Protein 4ZMK (pdb70)

Solvent-accessible surface area: 4893 Å² total; per-residue (Å²): 114,76,134,6,50,174,54,5,43,7,97,53,1,52,71,43,158,33,61,125,119,81,6,102,42,50,19,57,49,0,88,95,88,17,83,40,53,99,86,81,51,137,116,88,134,24,68,42,52,4,136,50,10,57,124,21,9,48,130,17,60,145,44,17,57,135,34,69,88,136,177

Foldseek 3Di:
DDPLCVVLVQPCLLPPVQDPVNSVVSLVSLVVVLVVLVVPDDDPVSPVVSVVSVVVSVVSVVSSVVSVVVD

GO terms:
  GO:0110092 nucleus leading edge (C, IDA)
  GO:0140445 chromosome, telomeric repeat region (C, IDA)
  GO:0034399 nuclear periphery (C, IDA)
  GO:0035974 meiotic spindle pole body (C, IDA)
  GO:0000785 chromatin (C, IDA)
  GO:0003691 double-stranded telomeric DNA binding (F, IDA)
  GO:0042162 telomeric repeat DNA binding (F, IDA)
  GO:0070187 shelterin complex (C, IDA)
  GO:0060090 molecular adaptor activity (F, EXP)
  GO:0005634 nucleus (C, EXP)
  GO:0000723 telomere maintenance (P, IGI)
  GO:0005634 nucleus (C, HDA)
  GO:0044820 mitotic telomere tethering at nuclear periphery (P, IMP)
  GO:0016233 telomere capping (P, IMP)
  GO:0031848 protection from non-homologous end joining at telomere (P, IMP)
  GO:0032121 meiotic attachment of telomeric heterochromatin to spindle pole body (P, IMP)
  GO:0070197 meiotic attachment of telomere to nuclear envelope (P, IMP)
  GO:0000723 telomere maintenance (P, IMP)
  GO:0005515 protein binding (F, IPI)

Sequence (71 aa):
DTFSEERTLGLNSIDNTEEISEVVSSLGLVSSSSALDKITGLLSADNLSETVSQARRDFSSHTLSKSSLKKSSRAKSLSSQK

Nearest PDB structures (foldseek):
  4zmk-assembly1_A-2  TM=1.842E-01  e=4.522E-09  Schizosaccharomyces pombe 972h-

Radius of gyration: 12.83 Å; Cα contacts (8 Å, |Δi|>4): 63; chains: 1; bounding box: 29×38×18 Å

Organism: Schizosaccharomyces pombe (strain 972 / ATCC 24843) (NCBI:txid284812)

Structure (mmCIF, N/CA/C/O backbone):
data_4ZMK
#
_entry.id   4ZMK
#
_cell.length_a   45.078
_cell.length_b   45.078
_cell.length_c   78.687
_cell.angle_alpha   90.000
_cell.angle_beta   90.000
_cell.angle_gamma   90.000
#
_symmetry.space_group_name_H-M   'P 43 21 2'
#
loop_
_entity.id
_entity.type
_entity.pdbx_description
1 polymer 'Telomere length regulator taz1'
2 water water
#
loop_
_atom_site.group_PDB
_atom_site.id
_atom_site.type_symbol
_atom_site.label_atom_id
_atom_site.label_alt_id
_atom_site.label_comp_id
_atom_site.label_asym_id
_atom_site.label_entity_id
_atom_site.label_seq_id
_atom_site.pdbx_PDB_ins_code
_atom_site.Cartn_x
_atom_site.Cartn_y
_atom_site.Cartn_z
_atom_site.occupancy
_atom_site.B_iso_or_equiv
_atom_site.auth_seq_id
_atom_site.auth_comp_id
_atom_site.auth_asym_id
_atom_site.auth_atom_id
_atom_site.pdbx_PDB_model_num
ATOM 1 N N . ASP A 1 1 ? 22.936 0.307 12.266 1.00 41.47 408 ASP A N 1
ATOM 2 C CA . ASP A 1 1 ? 22.377 1.493 11.620 1.00 47.20 408 ASP A CA 1
ATOM 3 C C . ASP A 1 1 ? 23.435 2.554 11.282 1.00 42.90 408 ASP A C 1
ATOM 4 O O . ASP A 1 1 ? 24.341 2.823 12.066 1.00 45.39 408 ASP A O 1
ATOM 9 N N . THR A 1 2 ? 23.319 3.164 10.110 1.00 33.71 409 THR A N 1
ATOM 10 C CA . THR A 1 2 ? 24.133 4.331 9.820 1.00 23.96 409 THR A CA 1
ATOM 11 C C . THR A 1 2 ? 23.569 5.514 10.594 1.00 22.05 409 THR A C 1
ATOM 12 O O . THR A 1 2 ? 22.515 5.413 11.207 1.00 21.75 409 THR A O 1
ATOM 16 N N . PHE A 1 3 ? 24.277 6.634 10.550 1.00 27.79 410 PHE A N 1
ATOM 17 C CA . PHE A 1 3 ? 23.808 7.863 11.168 1.00 24.96 410 PHE A CA 1
ATOM 18 C C . PHE A 1 3 ? 22.455 8.269 10.600 1.00 19.76 410 PHE A C 1
ATOM 19 O O . PHE A 1 3 ? 21.540 8.580 11.349 1.00 19.66 410 PHE A O 1
ATOM 27 N N . SER A 1 4 ? 22.329 8.252 9.278 1.00 18.41 411 SER A N 1
ATOM 28 C CA . SER A 1 4 ? 21.089 8.665 8.632 1.00 16.72 411 SER A CA 1
ATOM 29 C C . SER A 1 4 ? 19.940 7.688 8.883 1.00 16.43 411 SER A C 1
ATOM 30 O O . SER A 1 4 ? 18.832 8.118 9.148 1.00 21.51 411 SER A O 1
ATOM 33 N N . GLU A 1 5 ? 20.199 6.385 8.806 1.00 17.10 412 GLU A N 1
ATOM 34 C CA A GLU A 1 5 ? 19.168 5.385 9.074 0.50 17.21 412 GLU A CA 1
ATOM 35 C CA B GLU A 1 5 ? 19.160 5.394 9.067 0.50 17.19 412 GLU A CA 1
ATOM 36 C C . GLU A 1 5 ? 18.564 5.572 10.466 1.00 24.38 412 GLU A C 1
ATOM 37 O O . GLU A 1 5 ? 17.345 5.534 10.640 1.00 23.32 412 GLU A O 1
ATOM 48 N N . ARG A 1 6 ? 19.425 5.785 11.457 1.00 19.42 413 ARG A N 1
ATOM 49 C CA . ARG A 1 6 ? 18.980 5.946 12.827 1.00 20.59 413 ARG A CA 1
ATOM 50 C C . ARG A 1 6 ? 18.287 7.287 13.028 1.00 19.77 413 ARG A C 1
ATOM 51 O O . ARG A 1 6 ? 17.245 7.360 13.677 1.00 20.50 413 ARG A O 1
ATOM 59 N N . THR A 1 7 ? 18.859 8.344 12.466 1.00 19.05 414 THR A N 1
ATOM 60 C CA . THR A 1 7 ? 18.350 9.690 12.680 1.00 18.65 414 THR A CA 1
ATOM 61 C C . THR A 1 7 ? 16.977 9.845 12.028 1.00 27.08 414 THR A C 1
ATOM 62 O O . THR A 1 7 ? 16.096 10.514 12.577 1.00 27.06 414 THR A O 1
ATOM 66 N N . LEU A 1 8 ? 16.787 9.197 10.878 1.00 17.92 415 LEU A N 1
ATOM 67 C CA . LEU A 1 8 ? 15.543 9.316 10.110 1.00 16.95 415 LEU A CA 1
ATOM 68 C C . LEU A 1 8 ? 14.509 8.257 10.494 1.00 20.48 415 LEU A C 1
ATOM 69 O O . LEU A 1 8 ? 13.393 8.242 9.972 1.00 25.19 415 LEU A O 1
ATOM 74 N N . GLY A 1 9 ? 14.894 7.362 11.391 1.00 19.12 416 GLY A N 1
ATOM 75 C CA . GLY A 1 9 ? 13.971 6.372 11.917 1.00 17.37 416 GLY A CA 1
ATOM 76 C C . GLY A 1 9 ? 13.526 5.352 10.890 1.00 20.10 416 GLY A C 1
ATOM 77 O O . GLY A 1 9 ? 12.361 4.959 10.867 1.00 22.53 416 GLY A O 1
ATOM 78 N N . LEU A 1 10 ? 14.466 4.897 10.067 1.00 16.49 417 LEU A N 1
ATOM 79 C CA . LEU A 1 10 ? 14.133 4.101 8.899 1.00 20.80 417 LEU A CA 1
ATOM 80 C C . LEU A 1 10 ? 14.459 2.618 8.993 1.00 17.25 417 LEU A C 1
ATOM 81 O O . LEU A 1 10 ? 14.306 1.899 8.011 1.00 26.64 417 LEU A O 1
ATOM 86 N N . ASN A 1 11 ? 14.883 2.135 10.154 1.00 24.28 418 ASN A N 1
ATOM 87 C CA . ASN A 1 11 ? 15.407 0.772 10.186 1.00 33.53 418 ASN A CA 1
ATOM 88 C C . ASN A 1 11 ? 14.347 -0.315 10.029 1.00 30.19 418 ASN A C 1
ATOM 89 O O . ASN A 1 11 ? 14.685 -1.486 9.942 1.00 34.56 418 ASN A O 1
ATOM 94 N N . SER A 1 12 ? 13.076 0.065 9.978 1.00 26.43 419 SER A N 1
ATOM 95 C CA . SER A 1 12 ? 12.019 -0.920 9.734 1.00 28.51 419 SER A CA 1
ATOM 96 C C . SER A 1 12 ? 11.180 -0.602 8.506 1.00 26.47 419 SER A C 1
ATOM 97 O O . SER A 1 12 ? 10.199 -1.285 8.251 1.00 21.73 419 SER A O 1
ATOM 100 N N . ILE A 1 13 ? 11.550 0.421 7.743 1.00 24.41 420 ILE A N 1
ATOM 101 C CA . ILE A 1 13 ? 10.642 0.911 6.712 1.00 23.50 420 ILE A CA 1
ATOM 102 C C . ILE A 1 13 ? 10.434 -0.097 5.579 1.00 21.24 420 ILE A C 1
ATOM 103 O O . ILE A 1 13 ? 9.480 0.011 4.820 1.00 25.90 420 ILE A O 1
ATOM 108 N N . ASP A 1 14 ? 11.294 -1.102 5.480 1.00 20.57 421 ASP A N 1
ATOM 109 C CA . ASP A 1 14 ? 11.130 -2.086 4.416 1.00 29.06 421 ASP A CA 1
ATOM 110 C C . ASP A 1 14 ? 10.494 -3.363 4.944 1.00 29.56 421 ASP A C 1
ATOM 111 O O . ASP A 1 14 ? 10.480 -4.389 4.264 1.00 36.21 421 ASP A O 1
ATOM 116 N 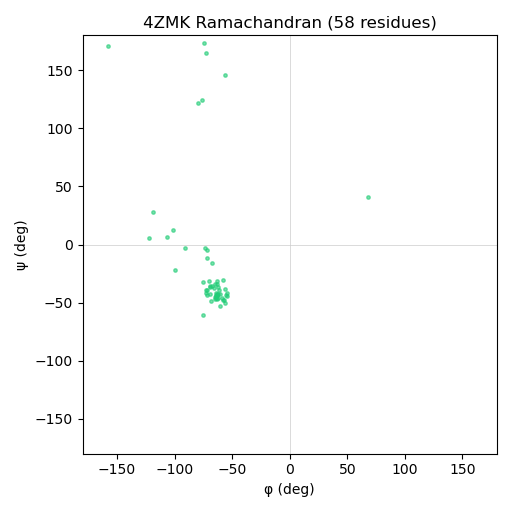N . ASN A 1 15 ? 9.968 -3.285 6.163 1.00 29.86 422 ASN A N 1
ATOM 117 C CA . ASN A 1 15 ? 9.150 -4.349 6.736 1.00 27.97 422 ASN A CA 1
ATOM 118 C C . ASN A 1 15 ? 7.749 -4.236 6.164 1.00 26.80 422 ASN A C 1
ATOM 119 O O . ASN A 1 15 ? 7.106 -3.203 6.311 1.00 25.80 422 ASN A O 1
ATOM 124 N N . THR A 1 16 ? 7.275 -5.293 5.514 1.00 25.42 423 THR A N 1
ATOM 125 C CA . THR A 1 16 ? 5.984 -5.238 4.839 1.00 25.67 423 THR A CA 1
ATOM 126 C C . THR A 1 16 ? 4.793 -5.224 5.798 1.00 33.08 423 THR A C 1
ATOM 127 O O . THR A 1 16 ? 3.663 -4.967 5.377 1.00 36.41 423 THR A O 1
ATOM 131 N N . GLU A 1 17 ? 5.031 -5.505 7.077 1.00 27.82 424 GLU A N 1
ATOM 132 C CA A GLU A 1 17 ? 3.954 -5.463 8.061 0.50 36.95 424 GLU A CA 1
ATOM 133 C CA B GLU A 1 17 ? 3.964 -5.457 8.070 0.50 36.93 424 GLU A CA 1
ATOM 134 C C . GLU A 1 17 ? 3.544 -4.016 8.327 1.00 38.68 424 GLU A C 1
ATOM 135 O O . GLU A 1 17 ? 2.452 -3.757 8.830 1.00 42.27 424 GLU A O 1
ATOM 146 N N . ILE A 1 18 ? 4.429 -3.084 7.978 1.00 37.15 425 ILE A N 1
ATOM 147 C CA . ILE A 1 18 ? 4.158 -1.659 8.086 1.00 23.58 425 ILE A CA 1
ATOM 148 C C . ILE A 1 18 ? 3.239 -1.239 6.956 1.00 27.11 425 ILE A C 1
ATOM 149 O O . ILE A 1 18 ? 3.549 -1.482 5.793 1.00 26.70 425 ILE A O 1
ATOM 154 N N . SER A 1 19 ? 2.105 -0.629 7.286 1.00 23.44 426 SER A N 1
ATOM 155 C CA . SER A 1 19 ? 1.132 -0.244 6.270 1.00 23.35 426 SER A CA 1
ATOM 156 C C . SER A 1 19 ? 1.614 0.941 5.447 1.00 21.27 426 SER A C 1
ATOM 157 O O . SER A 1 19 ? 2.539 1.646 5.843 1.00 21.59 426 SER A O 1
ATOM 160 N N . GLU A 1 20 ? 0.974 1.175 4.308 1.00 22.10 427 GLU A N 1
ATOM 161 C CA . GLU A 1 20 ? 1.399 2.260 3.438 1.00 19.57 427 GLU A CA 1
ATOM 162 C C . GLU A 1 20 ? 1.299 3.610 4.133 1.00 18.77 427 GLU A C 1
ATOM 163 O O . GLU A 1 20 ? 2.204 4.422 4.014 1.00 23.36 427 GLU A O 1
ATOM 169 N N . VAL A 1 21 ? 0.213 3.847 4.865 1.00 19.93 428 VAL A N 1
ATOM 170 C CA . VAL A 1 21 ? 0.017 5.139 5.525 1.00 19.53 428 VAL A CA 1
ATOM 171 C C . VAL A 1 21 ? 1.110 5.375 6.571 1.00 18.77 428 VAL A C 1
ATOM 172 O O . VAL A 1 21 ? 1.665 6.460 6.655 1.00 17.71 428 VAL A O 1
ATOM 176 N N . VAL A 1 22 ? 1.435 4.353 7.348 1.00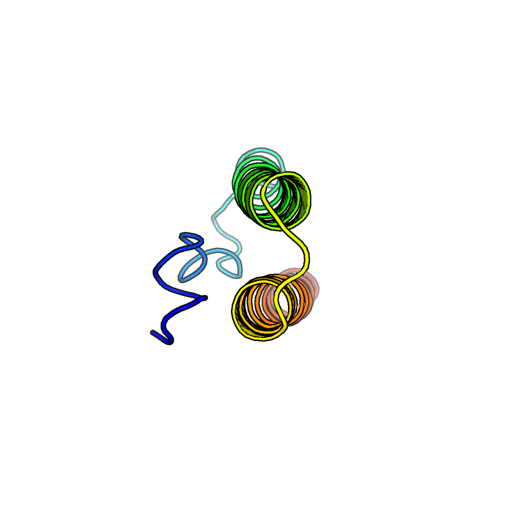 19.53 429 VAL A N 1
ATOM 177 C CA . VAL A 1 22 ? 2.506 4.478 8.322 1.00 19.11 429 VAL A CA 1
ATOM 178 C C . VAL A 1 22 ? 3.834 4.746 7.615 1.00 17.45 429 VAL A C 1
ATOM 179 O O . VAL A 1 22 ? 4.600 5.598 8.042 1.00 18.56 429 VAL A O 1
ATOM 183 N N . SER A 1 23 ? 4.092 4.030 6.525 1.00 17.13 430 SER A N 1
ATOM 184 C CA A SER A 1 23 ? 5.278 4.246 5.705 0.50 15.79 430 SER A CA 1
ATOM 185 C CA B SER A 1 23 ? 5.311 4.259 5.757 0.50 15.79 430 SER A CA 1
ATOM 186 C C . SER A 1 23 ? 5.358 5.697 5.232 1.00 14.63 430 SER A C 1
ATOM 187 O O . SER A 1 23 ? 6.398 6.334 5.304 1.00 17.55 430 SER A O 1
ATOM 192 N N . LEU A 1 24 ? 4.236 6.214 4.742 1.00 14.90 431 LEU A N 1
ATOM 193 C CA . LEU A 1 24 ? 4.190 7.590 4.248 1.00 14.17 431 LEU A CA 1
ATOM 194 C C . LEU A 1 24 ? 4.465 8.587 5.372 1.00 14.06 431 LEU A C 1
ATOM 195 O O . LEU A 1 24 ? 5.033 9.637 5.138 1.00 13.35 431 LEU A O 1
ATOM 200 N N . GLY A 1 25 ? 4.076 8.240 6.593 1.00 15.01 432 GLY A N 1
ATOM 201 C CA . GLY A 1 25 ? 4.392 9.055 7.752 1.00 15.23 432 GLY A CA 1
ATOM 202 C C . GLY A 1 25 ? 5.880 9.099 8.036 1.00 14.50 432 GLY A C 1
ATOM 203 O O . GLY A 1 25 ? 6.401 10.126 8.435 1.00 14.71 432 GLY A O 1
ATOM 204 N N . LEU A 1 26 ? 6.567 7.979 7.832 1.00 14.34 433 LEU A N 1
ATOM 205 C CA . LEU A 1 26 ? 8.002 7.911 8.068 1.00 13.91 433 LEU A CA 1
ATOM 206 C C . LEU A 1 26 ? 8.767 8.680 6.990 1.00 17.17 433 LEU A C 1
ATOM 207 O O . LEU A 1 26 ? 9.745 9.356 7.288 1.00 18.72 433 LEU A O 1
ATOM 212 N N . VAL A 1 27 ? 8.312 8.582 5.742 1.00 12.24 434 VAL A N 1
ATOM 213 C CA . VAL A 1 27 ? 8.961 9.277 4.633 1.00 11.38 434 VAL A CA 1
ATOM 214 C C . VAL A 1 27 ? 8.774 10.786 4.764 1.00 11.27 434 VAL A C 1
ATOM 215 O O . VAL A 1 27 ? 9.735 11.548 4.666 1.00 19.10 434 VAL A O 1
ATOM 219 N N . SER A 1 28 ? 7.535 11.203 4.999 1.00 11.80 435 SER A N 1
ATOM 220 C CA A SER A 1 28 ? 7.201 12.601 5.242 0.50 14.87 435 SER A CA 1
ATOM 221 C CA B SER A 1 28 ? 7.225 12.609 5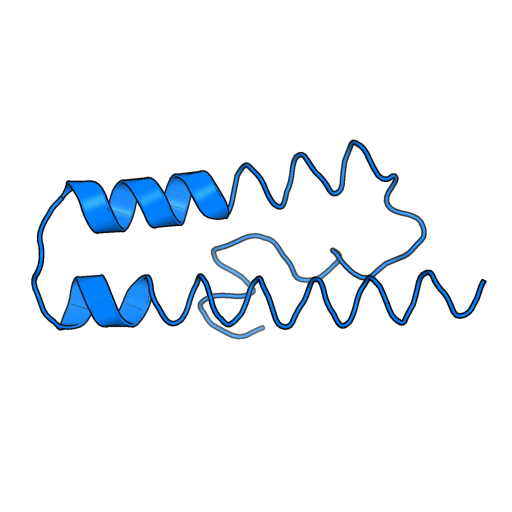.227 0.50 13.80 435 SER A CA 1
ATOM 222 C C . SER A 1 28 ? 8.096 13.214 6.317 1.00 12.29 435 SER A C 1
ATOM 223 O O . SER A 1 28 ? 8.625 14.303 6.153 1.00 23.55 435 SER A O 1
ATOM 228 N N . SER A 1 29 ? 8.231 12.498 7.428 1.00 16.15 436 SER A N 1
ATOM 229 C CA A SER A 1 29 ? 9.048 12.938 8.549 0.50 13.32 436 SER A CA 1
ATOM 230 C CA B SER A 1 29 ? 9.058 12.943 8.549 0.50 13.32 436 SER A CA 1
ATOM 231 C C . SER A 1 29 ? 10.509 13.111 8.126 1.00 14.00 436 SER A C 1
ATOM 232 O O . SER A 1 29 ? 11.154 14.092 8.482 1.00 13.46 436 SER A O 1
ATOM 237 N N . ALA A 1 30 ? 11.016 12.142 7.370 1.00 12.10 437 ALA A N 1
ATOM 238 C CA . ALA A 1 30 ? 12.385 12.184 6.879 1.00 11.73 437 ALA A CA 1
ATOM 239 C C . ALA A 1 30 ? 12.586 13.353 5.919 1.00 11.32 437 ALA A C 1
ATOM 240 O O . ALA A 1 30 ? 13.559 14.099 6.040 1.00 22.86 437 ALA A O 1
ATOM 242 N N . LEU A 1 31 ? 11.654 13.537 4.992 1.00 15.29 438 LEU A N 1
ATOM 243 C CA . LEU A 1 31 ? 11.729 14.671 4.066 1.00 10.85 438 LEU A CA 1
ATOM 244 C C . LEU A 1 31 ? 11.667 16.031 4.765 1.00 11.59 438 LEU A C 1
ATOM 245 O O . LEU A 1 31 ? 12.312 16.984 4.342 1.00 20.83 438 LEU A O 1
ATOM 250 N N . ASP A 1 32 ? 10.873 16.133 5.821 1.00 12.18 439 ASP A N 1
ATOM 251 C CA . ASP A 1 32 ? 10.781 17.384 6.573 1.00 13.17 439 ASP A CA 1
ATOM 252 C C . ASP A 1 32 ? 12.110 17.733 7.262 1.00 15.81 439 ASP A C 1
ATOM 253 O O . ASP A 1 32 ? 12.449 18.904 7.417 1.00 19.70 439 ASP A O 1
ATOM 258 N N . LYS A 1 33 ? 12.842 16.712 7.698 1.00 14.02 440 LYS A N 1
ATOM 259 C CA . LYS A 1 33 ? 14.159 16.912 8.281 1.00 14.07 440 LYS A CA 1
ATOM 260 C C . LYS A 1 33 ? 15.169 17.361 7.213 1.00 13.78 440 LYS A C 1
ATOM 261 O O . LYS A 1 33 ? 16.047 18.166 7.493 1.00 23.97 440 LYS A O 1
ATOM 267 N N . ILE A 1 34 ? 15.029 16.846 5.996 1.00 13.81 441 ILE A N 1
ATOM 268 C CA . ILE A 1 34 ? 15.827 17.304 4.856 1.00 12.67 441 ILE A CA 1
ATOM 269 C C . ILE A 1 34 ? 15.513 18.761 4.508 1.00 13.31 441 ILE A C 1
ATOM 270 O O . ILE A 1 34 ? 16.416 19.565 4.297 1.00 19.39 441 ILE A O 1
ATOM 275 N N . THR A 1 35 ? 14.228 19.088 4.435 1.00 16.45 442 THR A N 1
ATOM 276 C CA . THR A 1 35 ? 13.795 20.467 4.223 1.00 15.87 442 THR A CA 1
ATOM 277 C C . THR A 1 35 ? 14.376 21.396 5.284 1.00 15.48 442 THR A C 1
ATOM 278 O O . THR A 1 35 ? 14.849 22.489 4.982 1.00 18.40 442 THR A O 1
ATOM 282 N N . GLY A 1 36 ? 14.348 20.949 6.531 1.00 18.52 443 GLY A N 1
ATOM 283 C CA . GLY A 1 36 ? 14.870 21.742 7.626 1.00 17.19 443 GLY A CA 1
ATOM 284 C C . GLY A 1 36 ? 16.351 22.013 7.482 1.00 17.78 443 GLY A C 1
ATOM 285 O O . GLY A 1 36 ? 16.791 23.142 7.673 1.00 28.10 443 GLY A O 1
ATOM 286 N N . LEU A 1 37 ? 17.122 20.982 7.154 1.00 16.92 444 LEU A N 1
ATOM 287 C CA . LEU A 1 37 ? 18.546 21.161 6.928 1.00 17.61 444 LEU A CA 1
ATOM 288 C C . LEU A 1 37 ? 18.780 22.200 5.838 1.00 18.08 444 LEU A C 1
ATOM 289 O O . LEU A 1 37 ? 19.549 23.139 6.021 1.00 30.92 444 LEU A O 1
ATOM 294 N N . LEU A 1 38 ? 18.068 22.055 4.728 1.00 18.47 445 LEU A N 1
ATOM 295 C CA . LEU A 1 38 ? 18.241 22.934 3.577 1.00 19.22 445 LEU A CA 1
ATOM 296 C C . LEU A 1 38 ? 17.660 24.332 3.773 1.00 23.70 445 LEU A C 1
ATOM 297 O O . LEU A 1 38 ? 17.780 25.180 2.898 1.00 37.12 445 LEU A O 1
ATOM 302 N N . SER A 1 39 ? 17.024 24.575 4.908 1.00 24.91 446 SER A N 1
ATOM 303 C CA . SER A 1 39 ? 16.393 25.866 5.147 1.00 26.25 446 SER A CA 1
ATOM 304 C C . SER A 1 39 ? 17.269 26.748 6.008 1.00 32.68 446 SER A C 1
ATOM 305 O O . SER A 1 39 ? 17.120 27.968 6.018 1.00 39.16 446 SER A O 1
ATOM 308 N N . ALA A 1 40 ? 18.172 26.119 6.746 1.00 42.86 447 ALA A N 1
ATOM 309 C CA . ALA A 1 40 ? 19.050 26.833 7.660 1.00 55.77 447 ALA A CA 1
ATOM 310 C C . ALA A 1 40 ? 20.161 27.562 6.913 1.00 65.42 447 ALA A C 1
ATOM 311 O O . ALA A 1 40 ? 20.271 28.784 6.979 1.00 81.34 447 ALA A O 1
ATOM 313 N N . ASP A 1 41 ? 20.979 26.801 6.198 1.00 60.81 448 ASP A N 1
ATOM 314 C CA . ASP A 1 41 ? 22.179 27.337 5.571 1.00 56.20 448 ASP A CA 1
ATOM 315 C C . ASP A 1 41 ? 22.628 26.462 4.408 1.00 48.72 448 ASP A C 1
ATOM 316 O O . ASP A 1 41 ? 22.101 25.361 4.209 1.00 47.54 448 ASP A O 1
ATOM 321 N N . ASN A 1 42 ? 23.603 26.951 3.645 1.00 40.67 449 ASN A N 1
ATOM 322 C CA . ASN A 1 42 ? 24.107 26.204 2.501 1.00 38.16 449 ASN A CA 1
ATOM 323 C C . ASN A 1 42 ? 25.581 25.861 2.635 1.00 39.38 449 ASN A C 1
ATOM 324 O O . ASN A 1 42 ? 26.281 25.710 1.634 1.00 43.58 449 ASN A O 1
ATOM 329 N N . LEU A 1 43 ? 26.045 25.741 3.876 1.00 35.53 450 LEU A N 1
ATOM 330 C CA . LEU A 1 43 ? 27.367 25.186 4.140 1.00 28.38 450 LEU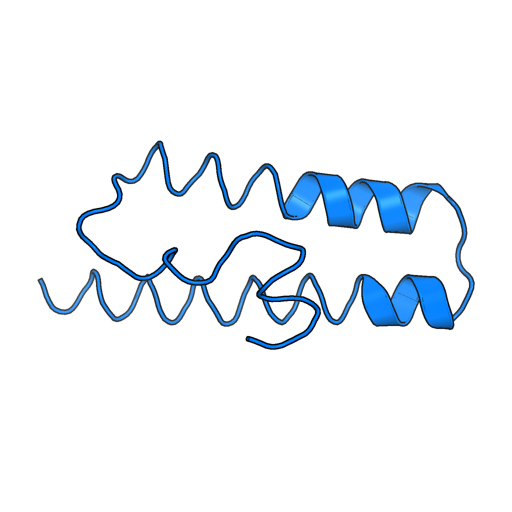 A CA 1
ATOM 331 C C . LEU A 1 43 ? 27.484 23.807 3.539 1.00 26.62 450 LEU A C 1
ATOM 332 O O . LEU A 1 43 ? 26.512 23.053 3.484 1.00 25.03 450 LEU A O 1
ATOM 337 N N . SER A 1 44 ? 28.682 23.489 3.083 1.00 27.66 451 SER A N 1
ATOM 338 C CA . SER A 1 44 ? 28.950 22.211 2.473 1.00 26.47 451 SER A CA 1
ATOM 339 C C . SER A 1 44 ? 28.544 21.051 3.393 1.00 25.15 451 SER A C 1
ATOM 340 O O . SER A 1 44 ? 27.914 20.097 2.945 1.00 29.19 451 SER A O 1
ATOM 343 N N . GLU A 1 45 ? 28.883 21.146 4.678 1.00 26.29 452 GLU A N 1
ATOM 344 C CA . GLU A 1 45 ? 28.613 20.068 5.628 1.00 25.53 452 GLU A CA 1
ATOM 345 C C . GLU A 1 45 ? 27.124 19.841 5.798 1.00 26.34 452 GLU A C 1
ATOM 346 O O . GLU A 1 45 ? 26.670 18.708 5.877 1.00 26.83 452 GLU A O 1
ATOM 352 N N . THR A 1 46 ? 26.376 20.928 5.883 1.00 23.52 453 THR A N 1
ATOM 353 C CA . THR A 1 46 ? 24.933 20.854 5.965 1.00 21.87 453 THR A CA 1
ATOM 354 C C . THR A 1 46 ? 24.365 20.217 4.709 1.00 20.08 453 THR A C 1
ATOM 355 O O . THR A 1 46 ? 23.484 19.382 4.779 1.00 18.61 453 THR A O 1
ATOM 359 N N . VAL A 1 47 ? 24.892 20.606 3.558 1.00 20.44 454 VAL A N 1
ATOM 360 C CA . VAL A 1 47 ? 24.379 20.121 2.291 1.00 19.10 454 VAL A CA 1
ATOM 361 C C . VAL A 1 47 ? 24.707 18.654 2.131 1.00 18.31 454 VAL A C 1
ATOM 362 O O . VAL A 1 47 ? 23.911 17.887 1.606 1.00 18.00 454 VAL A O 1
ATOM 366 N N . SER A 1 48 ? 25.881 18.262 2.608 1.00 22.83 455 SER A N 1
ATOM 367 C CA . SER A 1 48 ? 26.323 16.875 2.503 1.00 20.20 455 SER A CA 1
ATOM 368 C C . SER A 1 48 ? 25.505 15.950 3.415 1.00 22.07 455 SER A C 1
ATOM 369 O O . SER A 1 48 ? 25.277 14.786 3.088 1.00 21.00 455 SER A O 1
ATOM 372 N N . GLN A 1 49 ? 25.051 16.470 4.549 1.00 18.35 456 GLN A N 1
ATOM 373 C CA . GLN A 1 49 ? 24.271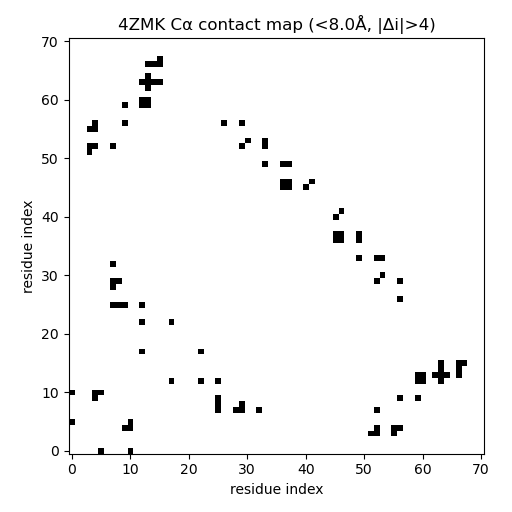 15.668 5.470 1.00 17.69 456 GLN A CA 1
ATOM 374 C C . GLN A 1 49 ? 22.877 15.445 4.888 1.00 15.98 456 GLN A C 1
ATOM 375 O O . GLN A 1 49 ? 22.339 14.343 4.965 1.00 18.73 456 GLN A O 1
ATOM 381 N N . ALA A 1 50 ? 22.308 16.496 4.301 1.00 15.64 457 ALA A N 1
ATOM 382 C CA . ALA A 1 50 ? 21.010 16.427 3.625 1.00 14.33 457 ALA A CA 1
ATOM 383 C C . ALA A 1 50 ? 21.049 15.440 2.452 1.00 15.17 457 ALA A C 1
ATOM 384 O O . ALA A 1 50 ? 20.088 14.701 2.219 1.00 16.17 457 ALA A O 1
ATOM 386 N N . ARG A 1 51 ? 22.165 15.438 1.722 1.00 14.23 458 ARG A N 1
ATOM 387 C CA A ARG A 1 51 ? 22.373 14.487 0.641 0.50 13.89 458 ARG A CA 1
ATOM 388 C CA B ARG A 1 51 ? 22.390 14.484 0.641 0.50 13.91 458 ARG A CA 1
ATOM 389 C C . ARG A 1 51 ? 22.457 13.048 1.166 1.00 16.35 458 ARG A C 1
ATOM 390 O O . ARG A 1 51 ? 21.946 12.129 0.536 1.00 21.96 458 ARG A O 1
ATOM 405 N N . ASP A 1 52 ? 23.097 12.850 2.318 1.00 14.53 459 ASP A N 1
ATOM 406 C CA . ASP A 1 52 ? 23.117 11.524 2.936 1.00 14.66 459 ASP A CA 1
ATOM 407 C C . ASP A 1 52 ? 21.710 11.098 3.331 1.00 13.64 459 ASP A C 1
ATOM 408 O O . ASP A 1 52 ? 21.324 9.953 3.122 1.00 18.93 459 ASP A O 1
ATOM 413 N N . PHE A 1 53 ? 20.953 12.015 3.927 1.00 14.82 460 PHE A N 1
ATOM 414 C CA . PHE A 1 53 ? 19.563 11.741 4.286 1.00 12.54 460 PHE A CA 1
ATOM 415 C C . PHE A 1 53 ? 18.741 11.301 3.063 1.00 11.62 460 PHE A C 1
ATOM 416 O O . PHE A 1 53 ? 18.044 10.290 3.098 1.00 15.10 460 PHE A O 1
ATOM 424 N N . SER A 1 54 ? 18.825 12.077 1.987 1.00 12.83 461 SER A N 1
ATOM 425 C CA A SER A 1 54 ? 18.049 11.831 0.776 0.50 14.07 461 SER A CA 1
ATOM 426 C CA B SER A 1 54 ? 18.014 11.812 0.804 0.50 14.24 461 SER A CA 1
ATOM 427 C C . SER A 1 54 ? 18.359 10.468 0.170 1.00 12.22 461 SER A C 1
ATOM 428 O O . SER A 1 54 ? 17.469 9.704 -0.170 1.00 13.53 461 SER A O 1
ATOM 433 N N . HIS A 1 55 ? 19.649 10.192 0.038 1.00 11.80 462 HIS A N 1
ATOM 434 C CA . HIS A 1 55 ? 20.159 8.946 -0.508 1.00 13.43 462 HIS A CA 1
ATOM 435 C C . HIS A 1 55 ? 19.789 7.733 0.331 1.00 12.26 462 HIS A C 1
ATOM 436 O O . HIS A 1 55 ? 19.441 6.681 -0.193 1.00 20.35 462 HIS A O 1
ATOM 443 N N . THR A 1 56 ? 19.898 7.880 1.640 1.00 12.81 463 THR A N 1
ATOM 444 C CA . THR A 1 56 ? 19.562 6.812 2.565 1.00 12.94 463 THR A CA 1
ATOM 445 C C . THR A 1 56 ? 18.072 6.485 2.475 1.00 13.23 463 THR A C 1
ATOM 446 O O . THR A 1 56 ? 17.684 5.328 2.458 1.00 15.16 463 THR A O 1
ATOM 450 N N . LEU A 1 57 ? 17.247 7.522 2.410 1.00 12.23 464 LEU A N 1
ATOM 451 C CA . LEU A 1 57 ? 15.812 7.360 2.298 1.00 13.48 464 LEU A CA 1
ATOM 452 C C . LEU A 1 57 ? 15.441 6.674 0.975 1.00 14.77 464 LEU A C 1
ATOM 453 O O . LEU A 1 57 ? 14.640 5.741 0.950 1.00 15.82 464 LEU A O 1
ATOM 458 N N . SER A 1 58 ? 16.045 7.127 -0.117 1.00 10.86 465 SER A N 1
ATOM 459 C CA . SER A 1 58 ? 15.786 6.552 -1.436 1.00 11.77 465 SER A CA 1
ATOM 460 C C . SER A 1 58 ? 16.129 5.054 -1.440 1.00 14.05 465 SER A C 1
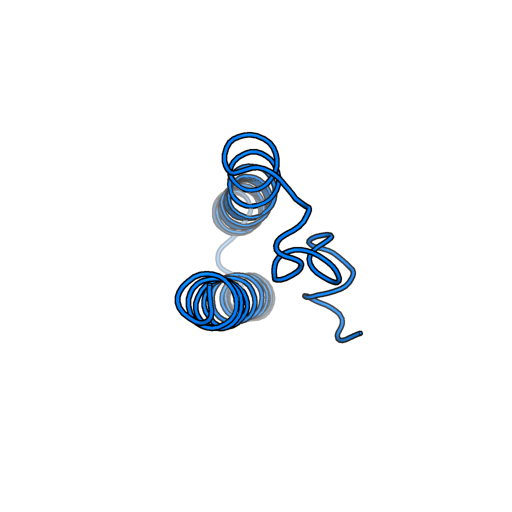ATOM 461 O O . SER A 1 58 ? 15.363 4.220 -1.899 1.00 19.60 465 SER A O 1
ATOM 464 N N . LYS A 1 59 ? 17.281 4.730 -0.885 1.00 13.58 466 LYS A N 1
ATOM 465 C CA . LYS A 1 59 ? 17.773 3.368 -0.842 1.00 15.43 466 LYS A CA 1
ATOM 466 C C . LYS A 1 59 ? 16.829 2.497 -0.008 1.00 21.30 466 LYS A C 1
ATOM 467 O O . LYS A 1 59 ? 16.611 1.321 -0.322 1.00 21.21 466 LYS A O 1
ATOM 473 N N . SER A 1 60 ? 16.228 3.088 1.026 1.00 13.40 467 SER A N 1
ATOM 474 C CA A SER A 1 60 ? 15.339 2.327 1.892 0.50 13.97 467 SER A CA 1
ATOM 475 C CA B SER A 1 60 ? 15.320 2.369 1.911 0.50 13.93 467 SER A CA 1
ATOM 476 C C . SER A 1 60 ? 13.979 2.109 1.234 1.00 13.82 467 SER A C 1
ATOM 477 O O . SER A 1 60 ? 13.335 1.087 1.465 1.00 17.61 467 SER A O 1
ATOM 482 N N . 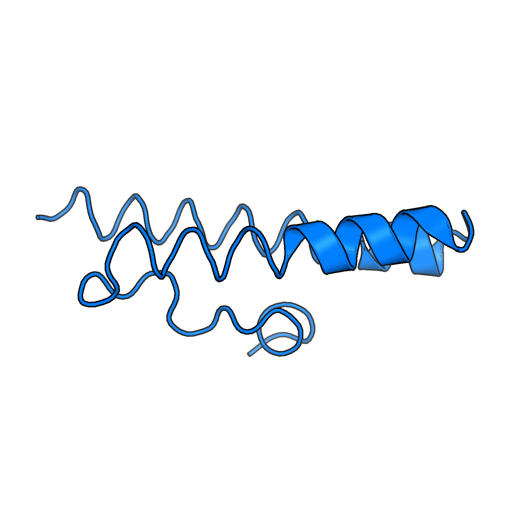LEU A 1 61 ? 13.556 3.047 0.397 1.00 12.91 468 LEU A N 1
ATOM 483 C CA . LEU A 1 61 ? 12.282 2.902 -0.307 1.00 12.99 468 LEU A CA 1
ATOM 484 C C . LEU A 1 61 ? 12.397 1.882 -1.452 1.00 13.88 468 LEU A C 1
ATOM 485 O O .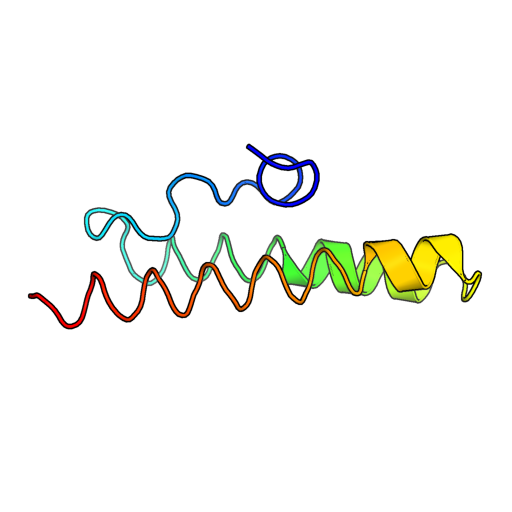 LEU A 1 61 ? 11.447 1.170 -1.774 1.00 17.10 468 LEU A O 1
ATOM 490 N N . LYS A 1 62 ? 13.573 1.802 -2.056 1.00 14.00 469 LYS A N 1
ATOM 491 C CA A LYS A 1 62 ? 13.845 0.775 -3.052 0.50 15.14 469 LYS A CA 1
ATOM 492 C CA B LYS A 1 62 ? 13.848 0.773 -3.049 0.50 15.14 469 LYS A CA 1
ATOM 493 C C . LYS A 1 62 ? 13.803 -0.597 -2.386 1.00 18.83 469 LYS A C 1
ATOM 494 O O . LYS A 1 62 ? 13.270 -1.553 -2.943 1.00 17.64 469 LYS A O 1
ATOM 505 N N . SER A 1 63 ? 14.361 -0.681 -1.182 1.00 16.49 470 SER A N 1
ATOM 506 C CA A SER A 1 63 ? 14.342 -1.918 -0.417 0.50 17.94 470 SER A CA 1
ATOM 507 C CA B SER A 1 63 ? 14.340 -1.920 -0.422 0.50 17.95 470 SER A CA 1
ATOM 508 C C . SER A 1 63 ? 12.909 -2.285 -0.041 1.00 19.45 470 SER A C 1
ATOM 509 O O . SER A 1 63 ? 12.509 -3.442 -0.133 1.00 20.68 470 SER A O 1
ATOM 514 N N . ARG A 1 64 ? 12.136 -1.293 0.381 1.00 17.18 471 ARG A N 1
ATOM 515 C CA . ARG A 1 64 ? 10.742 -1.540 0.718 1.00 17.69 471 ARG A CA 1
ATOM 516 C C . ARG A 1 64 ? 9.962 -2.012 -0.507 1.00 18.38 471 ARG A C 1
ATOM 517 O O . ARG A 1 64 ? 9.226 -2.983 -0.437 1.00 21.40 471 ARG A O 1
ATOM 525 N N . ALA A 1 65 ? 10.135 -1.324 -1.632 1.00 18.37 472 ALA A N 1
ATOM 526 C CA . ALA A 1 65 ? 9.502 -1.720 -2.897 1.00 18.42 472 ALA A CA 1
ATOM 527 C C . ALA A 1 65 ? 9.816 -3.161 -3.272 1.00 20.26 472 ALA A C 1
ATOM 528 O O . ALA A 1 65 ? 8.944 -3.897 -3.734 1.00 26.98 472 ALA A O 1
ATOM 530 N N . LYS A 1 66 ? 11.067 -3.562 -3.082 1.00 20.46 473 LYS A N 1
ATOM 531 C CA . LYS A 1 66 ? 11.457 -4.946 -3.307 1.00 22.45 473 LYS A CA 1
ATOM 532 C C . LYS A 1 66 ? 10.683 -5.909 -2.389 1.00 31.39 473 LYS A C 1
ATOM 533 O O . LYS A 1 66 ? 10.064 -6.854 -2.862 1.00 25.71 473 LYS A O 1
ATOM 539 N N . SER A 1 67 ? 10.710 -5.652 -1.082 1.00 29.56 474 SER A N 1
ATOM 540 C CA . SER A 1 67 ? 9.995 -6.479 -0.118 1.00 29.03 474 SER A CA 1
ATOM 541 C C . SER A 1 67 ? 8.518 -6.576 -0.428 1.00 25.52 474 SER A C 1
ATOM 542 O O . SER A 1 67 ? 7.919 -7.633 -0.255 1.00 33.48 474 SER A O 1
ATOM 545 N N . LEU A 1 68 ? 7.931 -5.477 -0.888 1.00 27.17 475 LEU A N 1
ATOM 546 C CA . LEU A 1 68 ? 6.497 -5.453 -1.170 1.00 24.68 475 LEU A CA 1
ATOM 547 C C . LEU A 1 68 ? 6.155 -6.236 -2.416 1.00 30.04 475 LEU A C 1
ATOM 548 O O . LEU A 1 68 ? 5.136 -6.922 -2.467 1.00 32.98 475 LEU A O 1
ATOM 553 N N . SER A 1 69 ? 7.011 -6.130 -3.423 1.00 29.25 476 SER A N 1
ATOM 554 C CA A SER A 1 69 ? 6.754 -6.787 -4.693 0.50 27.51 476 SER A CA 1
ATOM 555 C CA B SER A 1 69 ? 6.771 -6.785 -4.696 0.50 27.50 476 SER A CA 1
ATOM 556 C C . SER A 1 69 ? 6.902 -8.303 -4.547 1.00 34.28 476 SER A C 1
ATOM 557 O O . SER A 1 69 ? 6.275 -9.062 -5.278 1.00 35.24 476 SER A O 1
ATOM 562 N N . GLN A 1 70 ? 7.725 -8.735 -3.592 1.00 33.25 477 GLN A N 1
ATOM 563 C CA . GLN A 1 70 ? 7.894 -10.154 -3.286 1.00 39.83 477 GLN A CA 1
ATOM 564 C C . GLN A 1 70 ? 6.556 -10.787 -2.911 1.00 50.93 477 GLN A C 1
ATOM 565 O O . GLN A 1 70 ? 6.332 -11.970 -3.141 1.00 57.29 477 GLN A O 1
ATOM 571 N N . LYS A 1 71 ? 5.675 -9.984 -2.323 1.00 56.15 478 LYS A N 1
ATOM 572 C CA . LYS A 1 71 ? 4.310 -10.408 -2.029 1.00 59.04 478 LYS A CA 1
ATOM 573 C C . LYS A 1 71 ? 3.290 -9.385 -2.540 1.00 55.86 478 LYS A C 1
ATOM 574 O O . LYS A 1 71 ? 2.741 -9.516 -3.635 1.00 55.93 478 LYS A O 1
#

InterPro domains:
  IPR001005 SANT/Myb domain [PF00249] (558-583)
  IPR001005 SANT/Myb domain [SM00717] (557-612)
  IPR009057 Homedomain-like superfamily [SSF46689] (555-588)
  IPR013867 Telomere repeat-binding factor, dimerisation domain [PF08558] (125-351)

B-factor: mean 26.65, std 13.96, range [10.15, 81.34]

Secondary structure (DSSP, 8-state):
--HHHHHTT-TTTT-TTS-HHHHHHHHHHHHHHHHHHHHH---HHHHHHHHHHHHHHHHHHHHHHHHHHH-